Protein AF-A0A7H9C107-F1 (afdb_monomer_lite)

Structure (mmCIF, N/CA/C/O backbone):
data_AF-A0A7H9C107-F1
#
_entry.id   AF-A0A7H9C107-F1
#
loop_
_atom_site.group_PDB
_atom_site.id
_atom_site.type_symbol
_atom_site.label_atom_id
_atom_site.label_alt_id
_atom_site.label_comp_id
_atom_site.label_asym_id
_atom_site.label_entity_id
_atom_site.label_seq_id
_atom_site.pdbx_PDB_ins_code
_atom_site.Cartn_x
_atom_site.Cartn_y
_atom_site.Cartn_z
_atom_site.occupancy
_atom_site.B_iso_or_equiv
_atom_site.auth_seq_id
_atom_site.auth_comp_id
_atom_site.auth_asym_id
_atom_site.auth_atom_id
_atom_site.pdbx_PDB_model_num
ATOM 1 N N . MET A 1 1 ? -11.419 -8.958 -3.028 1.00 43.88 1 MET A N 1
ATOM 2 C CA . MET A 1 1 ? -9.969 -9.052 -2.706 1.00 43.88 1 MET A CA 1
ATOM 3 C C . MET A 1 1 ? -9.411 -10.477 -2.820 1.00 43.88 1 MET A C 1
ATOM 5 O O . MET A 1 1 ? -8.373 -10.631 -3.445 1.00 43.88 1 MET A O 1
ATOM 9 N N . ARG A 1 2 ? -10.078 -11.525 -2.293 1.00 48.16 2 ARG A N 1
ATOM 10 C CA . ARG A 1 2 ? -9.647 -12.934 -2.488 1.00 48.16 2 ARG A CA 1
ATOM 11 C C . ARG A 1 2 ? -9.687 -13.413 -3.949 1.00 48.16 2 ARG A C 1
ATOM 13 O O . ARG A 1 2 ? -8.877 -14.239 -4.332 1.00 48.16 2 ARG A O 1
ATOM 20 N N . GLU A 1 3 ? -10.586 -12.864 -4.761 1.00 47.38 3 GLU A N 1
ATOM 21 C CA . GLU A 1 3 ? -10.848 -13.332 -6.134 1.00 47.38 3 GLU A CA 1
ATOM 22 C C . GLU A 1 3 ? -9.679 -13.109 -7.114 1.00 47.38 3 GLU A C 1
ATOM 24 O O . GLU A 1 3 ? -9.461 -13.936 -7.994 1.00 47.38 3 GLU A O 1
ATOM 29 N N . GLN A 1 4 ? -8.861 -12.065 -6.922 1.00 46.50 4 GLN A N 1
ATOM 30 C CA . GLN A 1 4 ? -7.669 -11.794 -7.750 1.00 46.50 4 GLN A CA 1
ATOM 31 C C . GLN A 1 4 ? -6.470 -12.715 -7.438 1.00 46.50 4 GLN A C 1
ATOM 33 O O . GLN A 1 4 ? -5.492 -12.725 -8.180 1.00 46.50 4 GLN A O 1
ATOM 38 N N . TRP A 1 5 ? -6.543 -13.493 -6.352 1.00 44.84 5 TRP A N 1
ATOM 39 C CA . TRP A 1 5 ? -5.523 -14.463 -5.924 1.00 44.84 5 TRP A CA 1
ATOM 40 C C . TRP A 1 5 ? -5.899 -15.910 -6.284 1.00 44.84 5 TRP A C 1
ATOM 42 O O . TRP A 1 5 ? -5.318 -16.855 -5.754 1.00 44.84 5 TRP A O 1
ATOM 52 N N . THR A 1 6 ? -6.873 -16.090 -7.178 1.00 40.91 6 THR A N 1
ATOM 53 C CA . THR A 1 6 ? -7.338 -17.402 -7.648 1.00 40.91 6 THR A CA 1
ATOM 54 C C . THR A 1 6 ? -6.626 -17.760 -8.955 1.00 40.91 6 THR A C 1
ATOM 56 O O . THR A 1 6 ? -6.594 -16.929 -9.861 1.00 40.91 6 THR A O 1
ATOM 59 N N . GLU A 1 7 ? -6.110 -18.990 -9.082 1.00 41.66 7 GLU A N 1
ATOM 60 C CA . GLU A 1 7 ? -5.326 -19.513 -10.230 1.00 41.66 7 GLU A CA 1
ATOM 61 C C . GLU A 1 7 ? -6.003 -19.391 -11.618 1.00 41.66 7 GLU A C 1
ATOM 63 O O . GLU A 1 7 ? -5.374 -19.667 -12.634 1.00 41.66 7 GLU A O 1
ATOM 68 N N . GLY A 1 8 ? -7.268 -18.960 -11.687 1.00 38.19 8 GLY A N 1
ATOM 69 C CA . GLY A 1 8 ? -8.029 -18.760 -12.925 1.00 38.19 8 GLY A CA 1
ATOM 70 C C . GLY A 1 8 ? -8.282 -17.302 -13.334 1.00 38.19 8 GLY A C 1
ATOM 71 O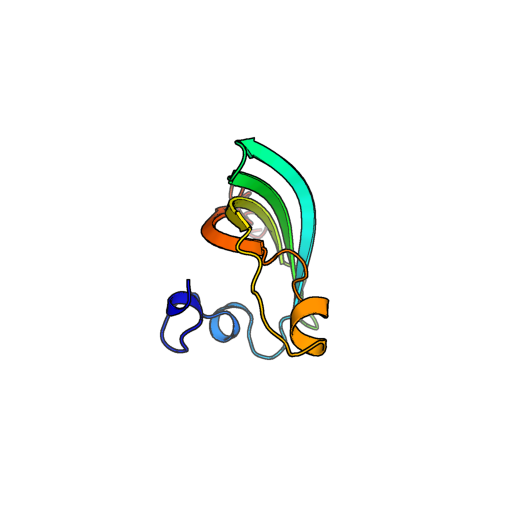 O . GLY A 1 8 ? -8.976 -17.088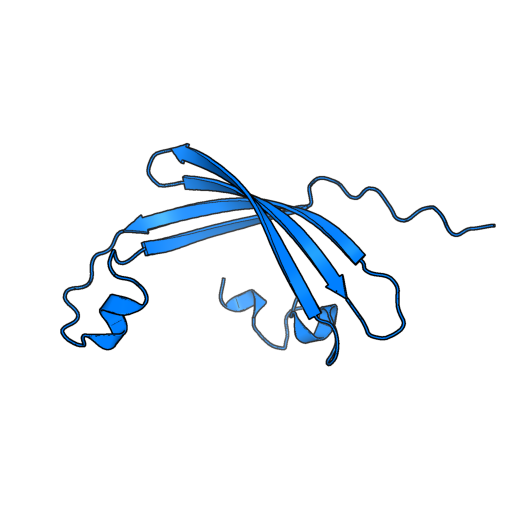 -14.325 1.00 38.19 8 GLY A O 1
ATOM 72 N N . HIS A 1 9 ? -7.783 -16.299 -12.598 1.00 42.50 9 HIS A N 1
ATOM 73 C CA . HIS A 1 9 ? -7.943 -14.888 -12.982 1.00 42.50 9 HIS A CA 1
ATOM 74 C C . HIS A 1 9 ? -6.784 -14.438 -13.884 1.00 42.50 9 HIS A C 1
ATOM 76 O O . HIS A 1 9 ? -5.621 -14.674 -13.570 1.00 42.50 9 HIS A O 1
ATOM 82 N N . GLU A 1 10 ? -7.075 -13.713 -14.964 1.00 52.03 10 GLU A N 1
ATOM 83 C CA . GLU A 1 10 ? -6.086 -13.171 -15.922 1.00 52.03 10 GLU A CA 1
ATOM 84 C C . GLU A 1 10 ? -4.994 -12.283 -15.281 1.00 52.03 10 GLU A C 1
ATOM 86 O O . GLU A 1 10 ? -3.929 -12.076 -15.851 1.00 52.03 10 GLU A O 1
ATOM 91 N N . SER A 1 11 ? -5.236 -11.799 -14.058 1.00 51.66 11 SER A N 1
ATOM 92 C CA . SER A 1 11 ? -4.313 -10.982 -13.255 1.00 51.66 11 SER A CA 1
ATOM 93 C C . SER A 1 11 ? -3.605 -11.765 -12.141 1.00 51.66 11 SER A C 1
ATOM 95 O O . SER A 1 11 ? -3.050 -11.151 -11.227 1.00 51.66 11 SER A O 1
ATOM 97 N N . TYR A 1 12 ? -3.657 -13.102 -12.171 1.00 49.31 12 TYR A N 1
ATOM 98 C CA . TYR A 1 12 ? -3.018 -13.945 -11.166 1.00 49.31 12 TYR A CA 1
ATOM 99 C C . TYR A 1 12 ? -1.497 -13.698 -11.157 1.00 49.31 12 TYR A C 1
ATOM 101 O O . TYR A 1 12 ? -0.856 -13.810 -12.207 1.00 49.31 12 TYR A O 1
ATOM 109 N N . PRO A 1 13 ? -0.890 -13.360 -10.002 1.00 55.84 13 PRO A N 1
ATOM 110 C CA . PRO A 1 13 ? 0.504 -12.919 -9.948 1.00 55.84 13 PRO A CA 1
ATOM 111 C C . PRO A 1 13 ? 1.511 -13.901 -10.563 1.00 55.84 13 PRO A C 1
ATOM 113 O O . PRO A 1 13 ? 2.447 -13.461 -11.221 1.00 55.84 13 PRO A O 1
ATOM 116 N N . LEU A 1 14 ? 1.318 -15.217 -10.416 1.00 51.25 14 LEU A N 1
ATOM 117 C CA . LEU A 1 14 ? 2.230 -16.203 -11.016 1.00 51.25 14 LEU A CA 1
ATOM 118 C C . LEU A 1 14 ? 2.133 -16.256 -12.547 1.00 51.25 14 LEU A C 1
ATOM 120 O O . LEU A 1 14 ? 3.132 -16.538 -13.203 1.00 51.25 14 LEU A O 1
ATOM 124 N N . THR A 1 15 ? 0.968 -15.954 -13.124 1.00 56.81 15 THR A N 1
ATOM 125 C CA . THR A 1 15 ? 0.784 -15.907 -14.583 1.00 56.81 15 THR A CA 1
ATOM 126 C C . THR A 1 15 ? 1.375 -14.629 -15.178 1.00 56.81 15 THR A C 1
ATOM 128 O O . THR A 1 15 ? 1.897 -14.656 -16.287 1.00 56.81 15 THR A O 1
ATOM 131 N N . VAL A 1 16 ? 1.320 -13.514 -14.438 1.00 58.69 16 VAL A N 1
ATOM 132 C CA . VAL A 1 16 ? 1.798 -12.196 -14.897 1.00 58.69 16 VAL A CA 1
ATOM 133 C C . VAL A 1 16 ? 3.303 -12.005 -14.673 1.00 58.69 16 VAL A C 1
ATOM 135 O O . VAL A 1 16 ? 3.955 -11.353 -15.485 1.00 58.69 16 VAL A O 1
ATOM 138 N N . TYR A 1 17 ? 3.864 -12.567 -13.599 1.00 58.25 17 TYR A N 1
ATOM 139 C CA . TYR A 1 1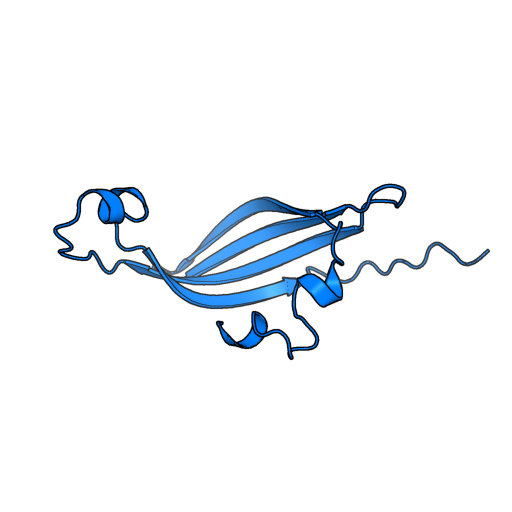7 ? 5.273 -12.380 -13.225 1.00 58.25 17 TYR A CA 1
ATOM 140 C C . TYR A 1 17 ? 6.154 -13.616 -13.471 1.00 58.25 17 TYR A C 1
ATOM 142 O O . TYR A 1 17 ? 7.369 -13.523 -13.351 1.00 58.25 17 TYR A O 1
ATOM 150 N N . GLY A 1 18 ? 5.586 -14.771 -13.834 1.00 58.47 18 GLY A N 1
ATOM 151 C CA . GLY A 1 18 ? 6.340 -16.008 -14.070 1.00 58.47 18 GLY A CA 1
ATOM 152 C C . GLY A 1 18 ? 6.977 -16.612 -12.804 1.00 58.47 18 GLY A C 1
ATOM 153 O O . GLY A 1 18 ? 7.002 -16.008 -11.736 1.00 58.47 18 GLY A O 1
ATOM 154 N N . GLN A 1 19 ? 7.507 -17.838 -12.908 1.00 64.25 19 GLN A N 1
ATOM 155 C CA . GLN A 1 19 ? 8.039 -18.596 -11.757 1.00 64.25 19 GLN A CA 1
ATOM 156 C C . GLN A 1 19 ? 9.317 -18.007 -11.127 1.00 64.25 19 GLN A C 1
ATOM 158 O O . GLN A 1 19 ? 9.623 -18.325 -9.981 1.00 64.25 19 GLN A O 1
ATOM 163 N N . SER A 1 20 ? 10.067 -17.175 -11.855 1.00 67.56 20 SER A N 1
ATOM 164 C CA . SER A 1 20 ? 11.332 -16.578 -11.397 1.00 67.56 20 SER A CA 1
ATOM 165 C C . SER A 1 20 ? 11.284 -15.057 -11.240 1.00 67.56 20 SER A C 1
ATOM 167 O O . SER A 1 20 ? 12.304 -14.458 -10.898 1.00 67.56 20 SER A O 1
ATOM 169 N N . GLY A 1 21 ? 10.141 -14.423 -11.518 1.00 73.81 21 GLY A N 1
ATOM 170 C CA . GLY A 1 21 ? 9.991 -12.978 -11.396 1.00 73.81 21 GLY A CA 1
ATOM 171 C C . GLY A 1 21 ? 9.855 -12.555 -9.938 1.00 73.81 21 GLY A C 1
ATOM 172 O O . GLY A 1 21 ? 9.061 -13.118 -9.180 1.00 73.81 21 GLY A O 1
ATOM 173 N N . LYS A 1 22 ? 10.618 -11.539 -9.531 1.00 85.19 22 LYS A N 1
ATOM 174 C CA . LYS A 1 22 ? 10.478 -10.899 -8.218 1.00 85.19 22 LYS A CA 1
ATOM 175 C C . LYS A 1 22 ? 9.810 -9.544 -8.392 1.00 85.19 22 LYS A C 1
ATOM 177 O O . LYS A 1 22 ? 10.331 -8.690 -9.100 1.00 85.19 22 LYS A O 1
ATOM 182 N N . VAL A 1 23 ? 8.708 -9.319 -7.678 1.00 88.00 23 VAL A N 1
ATOM 183 C CA . VAL A 1 23 ? 8.107 -7.987 -7.544 1.00 88.00 23 VAL A CA 1
ATOM 184 C C . VAL A 1 23 ? 8.536 -7.378 -6.217 1.00 88.00 23 VAL A C 1
ATOM 186 O O . VAL A 1 23 ? 8.218 -7.910 -5.153 1.00 88.00 23 VAL A O 1
ATOM 189 N N . SER A 1 24 ? 9.243 -6.256 -6.279 1.00 91.62 24 SER A N 1
ATOM 190 C CA . SER A 1 24 ? 9.572 -5.433 -5.113 1.00 91.62 24 SER A CA 1
ATOM 191 C C . SER A 1 24 ? 8.642 -4.224 -5.068 1.00 91.62 24 SER A C 1
ATOM 193 O O . SER A 1 24 ? 8.332 -3.645 -6.109 1.00 91.62 24 SER A O 1
ATOM 195 N N . VAL A 1 25 ? 8.181 -3.858 -3.871 1.00 94.62 25 VAL A N 1
ATOM 196 C CA . VAL A 1 25 ? 7.317 -2.692 -3.653 1.00 94.62 25 VAL A CA 1
ATOM 197 C C . VAL A 1 25 ? 8.031 -1.705 -2.744 1.00 94.62 25 VAL A C 1
ATOM 199 O O . VAL A 1 25 ? 8.408 -2.065 -1.629 1.00 94.62 25 VAL A O 1
ATOM 202 N N . GLU A 1 26 ? 8.171 -0.466 -3.200 1.00 96.31 26 GLU A N 1
ATOM 203 C CA . GLU A 1 26 ? 8.714 0.640 -2.412 1.00 96.31 26 GLU A CA 1
ATOM 204 C C . GLU A 1 26 ? 7.613 1.664 -2.137 1.00 96.31 26 GLU A C 1
ATOM 206 O O . GLU A 1 26 ? 7.037 2.231 -3.064 1.00 96.31 26 GLU A O 1
ATOM 211 N N . VAL A 1 27 ? 7.292 1.898 -0.863 1.00 96.94 27 VAL A N 1
ATOM 212 C CA . VAL A 1 27 ? 6.281 2.889 -0.473 1.00 96.94 27 VAL A CA 1
ATOM 213 C C . VAL A 1 27 ? 6.920 4.273 -0.447 1.00 96.94 27 VAL A C 1
ATOM 215 O O . VAL A 1 27 ? 7.789 4.541 0.376 1.00 96.94 27 VAL A O 1
ATOM 218 N N . LEU A 1 28 ? 6.444 5.162 -1.318 1.00 96.56 28 LEU A N 1
ATOM 219 C CA . LEU A 1 28 ? 6.935 6.534 -1.437 1.00 96.56 28 LEU A CA 1
ATOM 220 C C . LEU A 1 28 ? 6.264 7.469 -0.429 1.00 96.56 28 LEU A C 1
ATOM 222 O O . LEU A 1 28 ? 6.904 8.345 0.145 1.00 96.56 28 LEU A O 1
ATOM 226 N N . SER A 1 29 ? 4.948 7.332 -0.246 1.00 97.56 29 SER A N 1
ATOM 227 C CA . SER A 1 29 ? 4.202 8.163 0.704 1.00 97.56 29 SER A CA 1
ATOM 228 C C . SER A 1 29 ? 2.878 7.530 1.112 1.00 97.56 29 SER A C 1
ATOM 230 O O . SER A 1 29 ? 2.275 6.766 0.356 1.00 97.56 29 SER A O 1
ATOM 232 N N . ILE A 1 30 ? 2.407 7.902 2.301 1.00 97.69 30 ILE A N 1
ATOM 233 C CA . ILE A 1 30 ? 1.079 7.574 2.813 1.00 97.69 30 ILE A CA 1
ATOM 234 C C . ILE A 1 30 ? 0.435 8.888 3.245 1.00 97.69 30 ILE A C 1
ATOM 236 O O . ILE A 1 30 ? 0.961 9.578 4.113 1.00 97.69 30 ILE A O 1
ATOM 240 N N . ASN A 1 31 ? -0.700 9.228 2.642 1.00 97.75 31 ASN A N 1
ATOM 241 C CA . ASN A 1 31 ? -1.462 10.429 2.970 1.00 97.75 31 ASN A CA 1
ATOM 242 C C . ASN A 1 31 ? -2.859 10.027 3.426 1.00 97.75 31 ASN A C 1
ATOM 244 O O . ASN A 1 31 ? -3.609 9.405 2.674 1.00 97.75 31 ASN A O 1
ATOM 248 N N . GLN A 1 32 ? -3.215 10.377 4.657 1.00 97.06 32 GLN A N 1
ATOM 249 C CA . GLN A 1 32 ? -4.551 10.128 5.178 1.00 97.06 32 GLN A CA 1
ATOM 250 C C . GLN A 1 32 ? -5.529 11.154 4.592 1.00 97.06 32 GLN A C 1
ATOM 252 O O . GLN A 1 32 ? -5.309 12.356 4.720 1.00 97.06 32 GLN A O 1
ATOM 257 N N . ILE A 1 33 ? -6.601 10.686 3.947 1.00 96.00 33 ILE A N 1
ATOM 258 C CA . ILE A 1 33 ? -7.620 11.569 3.355 1.00 96.00 33 ILE A CA 1
ATOM 259 C C . ILE A 1 33 ? -8.801 11.798 4.303 1.00 96.00 33 ILE A C 1
ATOM 261 O O . ILE A 1 33 ? -9.445 12.842 4.250 1.00 96.00 33 ILE A O 1
ATOM 265 N N . ASN A 1 34 ? -9.085 10.834 5.182 1.00 95.75 34 ASN A N 1
ATOM 266 C CA . ASN A 1 34 ? -10.075 10.929 6.255 1.00 95.75 34 ASN A CA 1
ATOM 267 C C . ASN A 1 34 ? -9.742 9.883 7.354 1.00 95.75 34 ASN A C 1
ATOM 269 O O . ASN A 1 34 ? -8.814 9.089 7.172 1.00 95.75 34 ASN A O 1
ATOM 273 N N . PRO A 1 35 ? -10.463 9.833 8.494 1.00 96.56 35 PRO A N 1
ATOM 274 C CA . PRO A 1 35 ? -10.093 8.968 9.620 1.00 96.56 35 PRO A CA 1
ATOM 275 C C . PRO A 1 35 ? -9.935 7.475 9.296 1.00 96.56 35 PRO A C 1
ATOM 277 O O . PRO A 1 35 ? -9.193 6.787 9.993 1.00 96.56 35 PRO A O 1
ATOM 280 N N . ASN A 1 36 ? -10.603 6.978 8.253 1.00 96.75 36 ASN A N 1
ATOM 281 C CA . ASN A 1 36 ? -10.625 5.562 7.897 1.00 96.75 36 ASN A CA 1
ATOM 282 C C . ASN A 1 36 ? -10.079 5.276 6.494 1.00 96.75 36 ASN A C 1
ATOM 284 O O . ASN A 1 36 ? -10.190 4.149 6.034 1.00 96.75 36 ASN A O 1
ATOM 288 N N . THR A 1 37 ? -9.531 6.267 5.789 1.00 97.38 37 THR A N 1
ATOM 289 C CA . THR A 1 37 ? -9.066 6.093 4.412 1.00 97.38 37 THR A CA 1
ATOM 290 C C . THR A 1 37 ? -7.765 6.848 4.173 1.00 97.38 37 THR A C 1
ATOM 292 O O . THR A 1 37 ? -7.624 8.019 4.539 1.00 97.38 37 THR A O 1
ATOM 295 N N . ALA A 1 38 ? -6.820 6.190 3.507 1.00 98.12 38 ALA A N 1
ATOM 296 C CA . ALA A 1 38 ? -5.546 6.769 3.102 1.00 98.12 38 ALA A CA 1
ATOM 297 C C . ALA A 1 38 ? -5.233 6.470 1.633 1.00 98.12 38 ALA A C 1
ATOM 299 O O . ALA A 1 38 ? -5.612 5.431 1.090 1.00 98.12 38 ALA A O 1
ATOM 300 N N . THR A 1 39 ? -4.507 7.382 0.999 1.00 97.94 39 THR A N 1
ATOM 301 C CA . THR A 1 39 ? -3.849 7.159 -0.287 1.00 97.94 39 THR A CA 1
ATOM 302 C C . THR A 1 39 ? -2.393 6.768 -0.059 1.00 97.94 39 THR A C 1
ATOM 304 O O . THR A 1 39 ? -1.682 7.459 0.670 1.00 97.94 39 THR A O 1
ATOM 307 N N . VAL A 1 40 ? -1.939 5.695 -0.696 1.00 98.00 40 VAL A N 1
ATOM 308 C CA . VAL A 1 40 ? -0.573 5.169 -0.618 1.00 98.00 40 VAL A CA 1
ATOM 309 C C . VAL A 1 40 ? 0.047 5.247 -2.004 1.00 98.00 40 VAL A C 1
ATOM 311 O O . VAL A 1 40 ? -0.457 4.612 -2.928 1.00 98.00 40 VAL A O 1
ATOM 314 N N . ARG A 1 41 ? 1.135 6.000 -2.159 1.00 97.44 41 ARG A N 1
ATOM 315 C CA . ARG A 1 41 ? 1.914 6.034 -3.404 1.00 97.44 41 ARG A CA 1
ATOM 316 C C . ARG A 1 41 ? 3.095 5.093 -3.270 1.00 97.44 41 ARG A C 1
ATOM 318 O O . ARG A 1 41 ? 3.791 5.137 -2.254 1.00 97.44 41 ARG A O 1
ATOM 325 N N . PHE A 1 42 ? 3.319 4.254 -4.267 1.00 97.25 42 PHE A N 1
ATOM 326 C CA . PHE A 1 42 ? 4.380 3.256 -4.245 1.00 97.25 42 PHE A CA 1
ATOM 327 C C . PHE A 1 42 ? 4.879 2.928 -5.652 1.00 97.25 42 PHE A C 1
ATOM 329 O O . PHE A 1 42 ? 4.168 3.108 -6.641 1.00 97.25 42 PHE A O 1
ATOM 336 N N . VAL A 1 43 ? 6.097 2.406 -5.725 1.00 95.31 43 VAL A N 1
ATOM 337 C CA . VAL A 1 43 ? 6.711 1.881 -6.945 1.00 95.31 43 VAL A CA 1
ATOM 338 C C . VAL A 1 43 ? 6.657 0.360 -6.903 1.00 95.31 43 VAL A C 1
ATOM 340 O O . VAL A 1 43 ? 6.899 -0.242 -5.856 1.00 95.31 43 VAL A O 1
ATOM 343 N N . LYS A 1 44 ? 6.331 -0.268 -8.033 1.00 92.69 44 LYS A N 1
ATOM 344 C CA . LYS A 1 44 ? 6.530 -1.704 -8.261 1.00 92.69 44 LYS A CA 1
ATOM 345 C C . LYS A 1 44 ? 7.687 -1.889 -9.231 1.00 92.69 44 LYS A C 1
ATOM 347 O O . LYS A 1 44 ? 7.634 -1.350 -10.334 1.00 92.69 44 LYS A O 1
ATOM 352 N N . THR A 1 45 ? 8.659 -2.700 -8.840 1.00 90.62 45 THR A N 1
ATOM 353 C CA . THR A 1 45 ? 9.762 -3.139 -9.700 1.00 90.62 45 THR A CA 1
ATOM 354 C C . THR A 1 45 ? 9.639 -4.635 -9.921 1.00 90.62 45 THR A C 1
ATOM 356 O O . THR A 1 45 ? 9.683 -5.401 -8.956 1.00 90.62 45 THR A O 1
ATOM 359 N N . LEU A 1 46 ? 9.455 -5.043 -11.172 1.00 87.88 46 LEU A N 1
ATOM 360 C CA . LEU A 1 46 ? 9.490 -6.433 -11.601 1.00 87.88 46 LEU A CA 1
ATOM 361 C C . LEU A 1 46 ? 10.880 -6.748 -12.155 1.00 87.88 46 LEU A C 1
ATOM 363 O O . LEU A 1 46 ? 11.283 -6.162 -13.158 1.00 87.88 46 LEU A O 1
ATOM 367 N N . THR A 1 47 ? 11.559 -7.698 -11.521 1.00 87.69 47 THR A N 1
ATOM 368 C CA . THR A 1 47 ? 12.901 -8.154 -11.892 1.00 87.69 47 THR A CA 1
ATOM 369 C C . THR A 1 47 ? 12.856 -9.598 -12.365 1.00 87.69 47 THR A C 1
ATOM 371 O O . THR A 1 47 ? 12.313 -10.464 -11.668 1.00 87.69 47 THR A O 1
ATOM 374 N N . HIS A 1 48 ? 13.489 -9.863 -13.507 1.00 85.88 48 HIS A N 1
ATOM 375 C CA . HIS A 1 48 ? 13.728 -11.202 -14.039 1.00 85.88 48 HIS A CA 1
ATOM 376 C C . HIS A 1 48 ? 15.232 -11.422 -14.259 1.00 85.88 48 HIS A C 1
ATOM 378 O O . HIS A 1 48 ? 15.924 -10.509 -14.706 1.00 85.88 48 HIS A O 1
ATOM 384 N N . PRO A 1 49 ? 15.777 -12.617 -13.963 1.00 84.25 49 PRO A N 1
ATOM 385 C CA . PRO A 1 49 ? 17.179 -12.901 -14.247 1.00 84.25 49 PRO A CA 1
ATOM 386 C C . PRO A 1 49 ? 17.486 -12.778 -15.747 1.00 84.25 49 PRO A C 1
ATOM 388 O O . PRO A 1 49 ? 16.945 -13.533 -16.548 1.00 84.25 49 PRO A O 1
ATOM 391 N N . GLY A 1 50 ? 18.390 -11.867 -16.110 1.00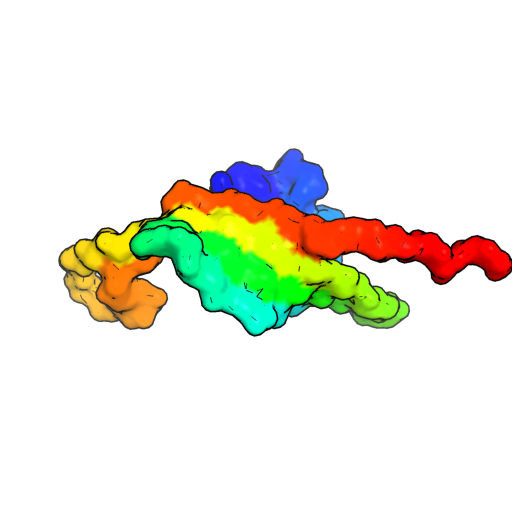 84.94 50 GLY A N 1
ATOM 392 C CA . GLY A 1 50 ? 18.833 -11.677 -17.497 1.00 84.94 50 GLY A CA 1
ATOM 393 C C . GLY A 1 50 ? 17.964 -10.743 -18.346 1.00 84.94 50 GLY A C 1
ATOM 394 O O . GLY A 1 50 ? 18.246 -10.608 -19.533 1.00 84.94 50 GLY A O 1
ATOM 395 N N . GLU A 1 51 ? 16.960 -10.087 -17.759 1.00 86.00 51 GLU A N 1
ATOM 396 C CA . GLU A 1 51 ? 16.148 -9.049 -18.407 1.00 86.00 51 GLU A CA 1
ATOM 397 C C . GLU A 1 51 ? 16.268 -7.725 -17.640 1.00 86.00 51 GLU A C 1
ATOM 399 O O . GLU A 1 51 ? 16.628 -7.711 -16.461 1.00 86.00 51 GLU A O 1
ATOM 404 N N . ASP A 1 52 ? 15.949 -6.616 -18.306 1.00 87.31 52 ASP A N 1
ATOM 405 C CA . ASP A 1 52 ? 15.867 -5.310 -17.657 1.00 87.31 52 ASP A CA 1
ATOM 406 C C . ASP A 1 52 ? 14.650 -5.216 -16.724 1.00 87.31 52 ASP A C 1
ATOM 408 O O . ASP A 1 52 ? 13.576 -5.769 -16.985 1.00 87.31 52 ASP A O 1
ATOM 412 N N . ASP A 1 53 ? 14.810 -4.457 -15.640 1.00 87.38 53 ASP A N 1
ATOM 413 C CA . ASP A 1 53 ? 13.748 -4.229 -14.666 1.00 87.38 53 ASP A CA 1
ATOM 414 C C . ASP A 1 53 ? 12.578 -3.441 -15.273 1.00 87.38 53 ASP A C 1
ATOM 416 O O . ASP A 1 53 ? 12.741 -2.399 -15.915 1.00 87.38 53 ASP A O 1
ATOM 420 N N . ARG A 1 54 ? 11.355 -3.893 -14.986 1.00 88.38 54 ARG A N 1
ATOM 421 C CA . ARG A 1 54 ? 10.124 -3.181 -15.354 1.00 88.38 54 ARG A CA 1
ATOM 422 C C . ARG A 1 54 ? 9.582 -2.440 -14.141 1.00 88.38 54 ARG A C 1
ATOM 424 O O . ARG A 1 54 ? 9.141 -3.059 -13.173 1.00 88.38 54 ARG A O 1
ATOM 431 N N . ILE A 1 55 ? 9.594 -1.113 -14.209 1.00 90.56 55 ILE A N 1
ATOM 432 C CA . ILE A 1 55 ? 9.230 -0.226 -13.099 1.00 90.56 55 ILE A CA 1
ATOM 433 C C . ILE A 1 55 ? 7.907 0.479 -13.408 1.00 90.56 55 ILE A C 1
ATOM 435 O O . ILE A 1 55 ? 7.697 0.956 -14.521 1.00 90.56 55 ILE A O 1
ATOM 439 N N . GLY A 1 56 ? 7.013 0.562 -12.422 1.00 90.00 56 GLY A N 1
ATOM 440 C CA . GLY A 1 56 ? 5.763 1.312 -12.535 1.00 90.00 56 GLY A CA 1
ATOM 441 C C . GLY A 1 56 ? 5.391 2.034 -11.245 1.00 90.00 56 GLY A C 1
ATOM 442 O O . GLY A 1 56 ? 5.553 1.491 -10.151 1.00 90.00 56 GLY A O 1
ATOM 443 N N . ASN A 1 57 ? 4.856 3.247 -11.385 1.00 93.25 57 ASN A N 1
ATOM 444 C CA . ASN A 1 57 ? 4.323 4.048 -10.285 1.00 93.25 57 ASN A CA 1
ATOM 445 C C . ASN A 1 57 ? 2.837 3.754 -10.083 1.00 93.25 57 ASN A C 1
ATOM 447 O O . ASN A 1 57 ? 2.077 3.634 -11.046 1.00 93.25 57 ASN A O 1
ATOM 451 N N . PHE A 1 58 ? 2.416 3.651 -8.827 1.00 94.56 58 PHE A N 1
ATOM 452 C CA . PHE A 1 58 ? 1.044 3.328 -8.469 1.00 94.56 58 PHE A CA 1
ATOM 453 C C . PHE A 1 58 ? 0.570 4.170 -7.294 1.00 94.56 58 PHE A C 1
ATOM 455 O O . PHE A 1 58 ? 1.305 4.423 -6.336 1.00 94.56 58 PHE A O 1
ATOM 462 N N . THR A 1 59 ? -0.719 4.481 -7.325 1.00 96.56 59 THR A N 1
ATOM 463 C CA . THR A 1 59 ? -1.451 5.012 -6.182 1.00 96.56 59 THR A CA 1
ATOM 464 C C . THR A 1 59 ? -2.513 4.000 -5.764 1.00 96.56 59 THR A C 1
ATOM 466 O O . THR A 1 59 ? -3.262 3.482 -6.593 1.00 96.56 59 THR A O 1
ATOM 469 N N . ALA A 1 60 ? -2.579 3.685 -4.472 1.00 96.88 60 ALA A N 1
ATOM 470 C CA . ALA A 1 60 ? -3.664 2.914 -3.882 1.00 96.88 60 ALA A CA 1
ATOM 471 C C . ALA A 1 60 ? -4.511 3.768 -2.945 1.00 96.88 60 ALA A C 1
ATOM 473 O O . ALA A 1 60 ? -3.981 4.562 -2.177 1.00 96.88 60 ALA A O 1
ATOM 474 N N . THR A 1 61 ? -5.820 3.556 -2.968 1.00 97.25 61 THR A N 1
ATOM 475 C CA . THR A 1 61 ? -6.753 4.017 -1.942 1.00 97.25 61 THR A CA 1
ATOM 476 C C . THR A 1 61 ? -7.075 2.835 -1.038 1.00 97.25 61 THR A C 1
ATOM 478 O O . THR A 1 61 ? -7.467 1.771 -1.520 1.00 97.25 61 THR A O 1
ATOM 481 N N . VAL A 1 62 ? -6.873 3.017 0.265 1.00 97.56 62 VAL A N 1
ATOM 482 C CA . VAL A 1 62 ? -7.049 1.983 1.287 1.00 97.56 62 VAL A CA 1
ATOM 483 C C . VAL A 1 62 ? -8.031 2.497 2.326 1.00 97.56 62 VAL A C 1
ATOM 485 O O . VAL A 1 62 ? -7.708 3.447 3.041 1.00 97.56 62 VAL A O 1
ATOM 488 N N . THR A 1 63 ? -9.201 1.870 2.429 1.00 97.25 63 THR A N 1
ATOM 489 C CA . THR A 1 63 ? -10.140 2.091 3.535 1.00 97.25 63 THR A CA 1
ATOM 490 C C . THR A 1 63 ? -9.927 1.009 4.587 1.00 97.25 63 THR A C 1
ATOM 492 O O . THR A 1 63 ? -9.784 -0.171 4.264 1.00 97.25 63 THR A O 1
ATOM 495 N N . TYR A 1 64 ? -9.857 1.408 5.853 1.00 96.25 64 TYR A N 1
ATOM 496 C CA . TYR A 1 64 ? -9.477 0.551 6.965 1.00 96.25 64 TYR A CA 1
ATOM 497 C C . TYR A 1 64 ? -10.235 0.885 8.249 1.00 96.25 64 TYR A C 1
ATOM 499 O O . TYR A 1 64 ? -10.786 1.968 8.428 1.00 96.25 64 TYR A O 1
ATOM 507 N N . GLN A 1 65 ? -10.219 -0.056 9.182 1.00 94.88 65 GLN A N 1
ATOM 508 C CA . GLN A 1 65 ? -10.752 0.104 10.529 1.00 94.88 65 GLN A CA 1
ATOM 509 C C . GLN A 1 65 ? -9.853 -0.600 11.547 1.00 94.88 65 GLN A C 1
ATOM 511 O O . GLN A 1 65 ? -9.068 -1.479 11.191 1.00 94.88 65 GLN A O 1
ATOM 516 N N . PHE A 1 66 ? -10.001 -0.241 12.819 1.00 92.12 66 PHE A N 1
ATOM 517 C CA . PHE A 1 66 ? -9.357 -0.928 13.935 1.00 92.12 66 PHE A CA 1
ATOM 518 C C . PHE A 1 66 ? -10.415 -1.699 14.713 1.00 92.12 66 PHE A C 1
ATOM 520 O O . PHE A 1 66 ? -11.295 -1.102 15.332 1.00 92.12 66 PHE A O 1
ATOM 527 N N . VAL A 1 67 ? -10.343 -3.027 14.654 1.00 87.44 67 VAL A N 1
ATOM 528 C CA . VAL A 1 67 ? -11.226 -3.927 15.401 1.00 87.44 67 VAL A CA 1
ATOM 529 C C . VAL A 1 67 ? -10.355 -4.712 16.375 1.00 87.44 67 VAL A C 1
ATOM 531 O O . VAL A 1 67 ? -9.909 -5.813 16.042 1.00 87.44 67 VAL A O 1
ATOM 534 N N . PRO A 1 68 ? -10.046 -4.150 17.558 1.00 78.38 68 PRO A N 1
ATOM 535 C CA . PRO A 1 68 ? -9.218 -4.838 18.535 1.00 78.38 68 PRO A CA 1
ATOM 536 C C . PRO A 1 68 ? -9.893 -6.152 18.927 1.00 78.38 68 PRO A C 1
ATOM 538 O O . PRO A 1 68 ? -11.026 -6.175 19.413 1.00 78.38 68 PRO A O 1
ATOM 541 N N . SER A 1 69 ? -9.209 -7.264 18.672 1.00 69.44 69 SER A N 1
ATOM 542 C CA . SER A 1 69 ? -9.718 -8.583 19.027 1.00 69.44 69 SER A CA 1
ATOM 543 C C . SER A 1 69 ? -9.377 -8.891 20.486 1.00 69.44 69 SER A C 1
ATOM 545 O O . SER A 1 69 ? -8.270 -8.617 20.940 1.00 69.44 69 SER A O 1
ATOM 547 N N . GLN A 1 70 ? -10.302 -9.506 21.225 1.00 61.59 70 GLN A N 1
ATOM 548 C CA . GLN A 1 70 ? -10.021 -10.050 22.563 1.00 61.59 70 GLN A CA 1
ATOM 549 C C . GLN A 1 70 ? -9.340 -11.432 22.480 1.00 61.59 70 GLN A C 1
ATOM 551 O O . GLN A 1 70 ? -9.593 -12.311 23.304 1.00 61.59 70 GLN A O 1
ATOM 556 N N . GLN A 1 71 ? -8.536 -11.678 21.439 1.00 60.00 71 GLN A N 1
ATOM 557 C CA . GLN A 1 71 ? -7.911 -12.981 21.235 1.00 60.00 71 GLN A CA 1
ATOM 558 C C . GLN A 1 71 ? -6.863 -13.243 22.317 1.00 60.00 71 GLN A C 1
ATOM 560 O O . GLN A 1 71 ? -5.936 -12.468 22.525 1.00 60.00 71 GLN A O 1
ATOM 565 N N . SER A 1 72 ? -7.023 -14.373 23.002 1.00 57.12 72 SER A N 1
ATOM 566 C CA . SER A 1 72 ? -6.204 -14.784 24.148 1.00 57.12 72 SER A CA 1
ATOM 567 C C . SER A 1 72 ? -4.850 -15.382 23.743 1.00 57.12 72 SER A C 1
ATOM 569 O O . SER A 1 72 ? -3.997 -15.611 24.596 1.00 57.12 72 SER A O 1
ATOM 571 N N . ALA A 1 73 ? -4.652 -15.668 22.451 1.00 65.94 73 ALA A N 1
ATOM 572 C CA . ALA A 1 73 ? -3.416 -16.232 21.925 1.00 65.94 73 ALA A CA 1
ATOM 573 C C . ALA A 1 73 ? -2.396 -15.113 21.673 1.00 65.94 73 ALA A C 1
ATOM 575 O O . ALA A 1 73 ? -2.516 -14.353 20.711 1.00 65.94 73 ALA A O 1
ATOM 576 N N . LEU A 1 74 ? -1.387 -15.035 22.545 1.00 62.16 74 LEU A N 1
ATOM 577 C CA . LEU A 1 74 ? -0.348 -14.001 22.547 1.00 62.16 74 LEU A CA 1
ATOM 578 C C . LEU A 1 74 ? 0.289 -13.796 21.156 1.00 62.16 74 LEU A C 1
ATOM 580 O O . LEU A 1 74 ? 0.481 -12.662 20.735 1.00 62.16 74 LEU A O 1
ATOM 584 N N . GLU A 1 75 ? 0.548 -14.876 20.409 1.00 62.94 75 GLU A N 1
ATOM 585 C CA . GLU A 1 75 ? 1.178 -14.853 19.074 1.00 62.94 75 GLU A CA 1
ATOM 586 C C . GLU A 1 75 ? 0.375 -14.110 17.992 1.00 62.94 75 GLU A C 1
ATOM 588 O O . GLU A 1 75 ? 0.966 -13.547 17.067 1.00 62.94 75 GLU A O 1
ATOM 593 N N . LEU A 1 76 ? -0.959 -14.076 18.092 1.00 61.56 76 LEU A N 1
ATOM 594 C CA . LEU A 1 76 ? -1.809 -13.372 17.122 1.00 61.56 76 LEU A CA 1
ATOM 595 C C . LEU A 1 76 ? -1.848 -11.865 17.394 1.00 61.56 76 LEU A C 1
ATOM 597 O O . LEU A 1 76 ? -1.883 -11.066 16.457 1.00 61.56 76 LEU A O 1
ATOM 601 N N . VAL A 1 77 ? -1.760 -11.473 18.668 1.00 64.88 77 VAL A N 1
ATOM 602 C CA . VAL A 1 77 ? -1.691 -10.064 19.077 1.00 64.88 77 VAL A CA 1
ATOM 603 C C . VAL A 1 77 ? -0.407 -9.409 18.558 1.00 64.88 77 VAL A C 1
ATOM 605 O O . VAL A 1 77 ? -0.444 -8.261 18.132 1.00 64.88 77 VAL A O 1
ATOM 608 N N . TRP A 1 78 ? 0.718 -10.130 18.514 1.00 73.75 78 TRP A N 1
ATOM 609 C CA . TRP A 1 78 ? 1.989 -9.569 18.029 1.00 73.75 78 TRP A CA 1
ATOM 610 C C . TRP A 1 78 ? 1.987 -9.209 16.541 1.00 73.75 78 TRP A C 1
ATOM 612 O O . TRP A 1 78 ? 2.641 -8.247 16.147 1.00 73.75 78 TRP A O 1
ATOM 622 N N . GLN A 1 79 ? 1.249 -9.948 15.712 1.00 81.19 79 GLN A N 1
ATOM 623 C CA . GLN A 1 79 ? 1.177 -9.682 14.272 1.00 81.19 79 GLN A CA 1
ATOM 624 C C . GLN A 1 79 ? 0.249 -8.505 13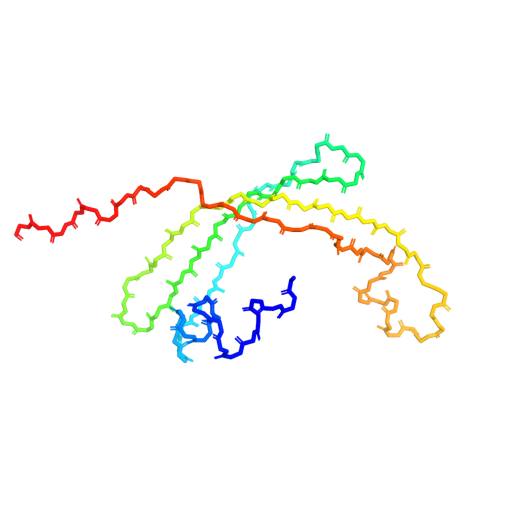.941 1.00 81.19 79 GLN A C 1
ATOM 626 O O . GLN A 1 79 ? 0.474 -7.807 12.954 1.00 81.19 79 GLN A O 1
ATOM 631 N N . ASN A 1 80 ? -0.792 -8.274 14.752 1.00 84.94 80 ASN A N 1
ATOM 632 C CA . ASN A 1 80 ? -1.750 -7.187 14.552 1.00 84.94 80 ASN A CA 1
ATOM 633 C C . ASN A 1 80 ? -2.322 -6.669 15.889 1.00 84.94 80 ASN A C 1
ATOM 635 O O . ASN A 1 80 ? -3.481 -6.941 16.221 1.00 84.94 80 ASN A O 1
ATOM 639 N N . PRO A 1 81 ? -1.543 -5.893 16.659 1.00 82.94 81 PRO A N 1
ATOM 640 C CA . PRO A 1 81 ? -1.893 -5.539 18.038 1.00 82.94 81 PRO A CA 1
ATOM 641 C C . PRO A 1 81 ? -3.120 -4.631 18.152 1.00 82.94 81 PRO A C 1
ATOM 643 O O . PRO A 1 81 ? -3.809 -4.645 19.168 1.00 82.94 81 PRO A O 1
ATOM 646 N N . PHE A 1 82 ? -3.422 -3.859 17.105 1.00 86.50 82 PHE A N 1
ATOM 647 C CA . PHE A 1 82 ? -4.552 -2.925 17.083 1.00 86.50 82 PHE A CA 1
ATOM 648 C C . PHE A 1 82 ? -5.766 -3.457 16.314 1.00 86.50 82 PHE A C 1
ATOM 650 O O . PHE A 1 82 ? -6.779 -2.766 16.208 1.00 86.50 82 PHE A O 1
ATOM 657 N N . GLY A 1 83 ? -5.675 -4.664 15.747 1.00 87.81 83 GLY A N 1
ATOM 658 C CA . GLY A 1 83 ? -6.729 -5.203 14.891 1.00 87.81 83 GLY A CA 1
ATOM 659 C C . GLY A 1 83 ? -6.959 -4.370 13.626 1.00 87.81 83 GLY A C 1
ATOM 660 O O . GLY A 1 83 ? -8.101 -4.216 13.185 1.00 87.81 83 GLY A O 1
ATOM 661 N N . PHE A 1 84 ? -5.893 -3.800 13.052 1.00 91.50 84 PHE A N 1
ATOM 662 C CA . PHE A 1 84 ? -5.956 -3.093 11.775 1.00 91.50 84 PHE A CA 1
ATOM 663 C C . PHE A 1 84 ? -6.509 -4.027 10.699 1.00 91.50 84 PHE A C 1
ATOM 665 O O . PHE A 1 84 ? -5.983 -5.120 10.481 1.00 91.50 84 PHE A O 1
ATOM 672 N N . THR A 1 85 ? -7.580 -3.604 10.042 1.00 92.44 85 THR A N 1
ATOM 673 C CA . THR A 1 85 ? -8.272 -4.382 9.017 1.00 92.44 85 THR A CA 1
ATOM 674 C C . THR A 1 85 ? -8.553 -3.488 7.823 1.00 92.44 85 THR A C 1
ATOM 676 O O . THR A 1 85 ? -9.210 -2.459 7.968 1.00 92.44 85 THR A O 1
ATOM 679 N N . VAL A 1 86 ? -8.093 -3.895 6.641 1.00 94.81 86 VAL A N 1
ATOM 680 C CA . VAL A 1 86 ? -8.458 -3.251 5.372 1.00 94.81 86 VAL A CA 1
ATOM 681 C C . VAL A 1 86 ? -9.854 -3.721 4.973 1.00 94.81 86 VAL A C 1
ATOM 683 O O . VAL A 1 86 ? -10.097 -4.925 4.878 1.00 94.81 86 VAL A O 1
ATOM 686 N N . THR A 1 87 ? -10.769 -2.781 4.761 1.00 95.00 87 THR A N 1
ATOM 687 C CA . THR A 1 87 ? -12.162 -3.048 4.371 1.00 95.00 87 THR A CA 1
ATOM 688 C C . THR A 1 87 ? -12.412 -2.780 2.894 1.00 95.00 87 THR A C 1
ATOM 690 O O . THR A 1 87 ? -13.237 -3.471 2.301 1.00 95.00 87 THR A O 1
ATOM 693 N N . ASP A 1 88 ? -11.675 -1.845 2.290 1.00 93.50 88 ASP A N 1
ATOM 694 C CA . ASP A 1 88 ? -11.681 -1.606 0.846 1.00 93.50 88 ASP A CA 1
ATOM 695 C C . ASP A 1 88 ? -10.271 -1.278 0.341 1.00 93.50 88 ASP A C 1
ATOM 697 O O . ASP A 1 88 ? -9.462 -0.663 1.044 1.00 93.50 88 ASP A O 1
ATOM 701 N N . TYR A 1 89 ? -9.961 -1.724 -0.874 1.00 94.69 89 TYR A N 1
ATOM 702 C CA . TYR A 1 89 ? -8.666 -1.507 -1.505 1.00 94.69 89 TYR A CA 1
ATOM 703 C C . TYR A 1 89 ? -8.819 -1.373 -3.014 1.00 94.69 89 TYR A C 1
ATOM 705 O O . TYR A 1 89 ? -9.330 -2.274 -3.686 1.00 94.69 89 TYR A O 1
ATOM 713 N N . ARG A 1 90 ? -8.256 -0.297 -3.561 1.00 92.81 90 ARG A N 1
ATOM 714 C CA . ARG A 1 90 ? -8.123 -0.090 -5.003 1.00 92.81 90 ARG A CA 1
ATOM 715 C C . ARG A 1 90 ? -6.739 0.448 -5.319 1.00 92.81 90 ARG A C 1
ATOM 717 O O . ARG A 1 90 ? -6.275 1.355 -4.644 1.00 92.81 90 ARG A O 1
ATOM 724 N N . SER A 1 91 ? -6.105 -0.064 -6.370 1.00 93.69 91 SER A N 1
ATOM 725 C CA . SER A 1 91 ? -4.838 0.459 -6.891 1.00 93.69 91 SER A CA 1
ATOM 726 C C . SER A 1 91 ? -4.973 0.822 -8.361 1.00 93.69 91 SER A C 1
ATOM 728 O O . SER A 1 91 ? -5.633 0.115 -9.123 1.00 93.69 91 SER A O 1
ATOM 730 N N . THR A 1 92 ? -4.348 1.929 -8.746 1.00 91.06 92 THR A N 1
ATOM 731 C CA . THR A 1 92 ? -4.299 2.440 -10.114 1.00 91.06 92 THR A CA 1
ATOM 732 C C . THR A 1 92 ? -2.861 2.818 -10.475 1.00 91.06 92 THR A C 1
ATOM 734 O O . THR A 1 92 ? -2.159 3.363 -9.619 1.00 91.06 92 THR A O 1
ATOM 737 N N . PRO A 1 93 ? -2.398 2.542 -11.705 1.00 90.62 93 PRO A N 1
ATOM 738 C CA . PRO A 1 93 ? -1.115 3.050 -12.181 1.00 90.62 93 PRO A CA 1
ATOM 739 C C . PRO A 1 93 ? -1.174 4.576 -12.356 1.00 90.62 93 PRO A C 1
ATOM 741 O O . PRO A 1 93 ? -2.161 5.101 -12.879 1.00 90.62 93 PRO A O 1
ATOM 744 N N . ASP A 1 94 ? -0.117 5.275 -11.944 1.00 82.12 94 ASP A N 1
ATOM 745 C CA . ASP A 1 94 ? 0.062 6.714 -12.174 1.00 82.12 94 ASP A CA 1
ATOM 746 C C . ASP A 1 94 ? 0.548 6.913 -13.624 1.00 82.12 94 ASP A C 1
ATOM 748 O O . ASP A 1 94 ? 1.722 7.152 -13.857 1.00 82.12 94 ASP A O 1
ATOM 752 N N . SER A 1 95 ? -0.360 6.761 -14.596 1.00 64.75 95 SER A N 1
ATOM 753 C CA . SER A 1 95 ? -0.133 6.869 -16.050 1.00 64.75 95 SER A CA 1
ATOM 754 C C . SER A 1 95 ? 0.926 5.926 -16.655 1.00 64.75 95 SER A C 1
ATOM 756 O O . SER A 1 95 ? 2.049 5.767 -16.194 1.00 64.75 95 SER A O 1
ATOM 758 N N . LEU A 1 96 ? 0.556 5.296 -17.770 1.00 51.81 96 LEU A N 1
ATOM 759 C CA . LEU A 1 96 ? 1.464 4.521 -18.610 1.00 51.81 96 LEU A CA 1
ATOM 760 C C . LEU A 1 96 ? 2.360 5.509 -19.374 1.00 51.81 96 LEU A C 1
ATOM 762 O O . LEU A 1 96 ? 1.981 5.947 -20.460 1.00 51.81 96 LEU A O 1
ATOM 766 N N . GLU A 1 97 ? 3.530 5.881 -18.851 1.00 44.00 97 GLU A N 1
ATOM 767 C CA . GLU A 1 97 ? 4.612 6.311 -19.746 1.00 44.00 97 GLU A CA 1
ATOM 768 C C . GLU A 1 97 ? 4.973 5.087 -20.581 1.00 44.00 97 GLU A C 1
ATOM 770 O O . GLU A 1 97 ? 5.637 4.148 -20.142 1.00 44.00 97 GLU A O 1
ATOM 775 N N . ALA A 1 98 ? 4.340 5.038 -21.751 1.00 37.59 98 ALA A N 1
ATOM 776 C CA . ALA A 1 98 ? 4.430 3.951 -22.688 1.00 37.59 98 ALA A CA 1
ATOM 777 C C . ALA A 1 98 ? 5.904 3.689 -22.980 1.00 37.59 98 ALA A C 1
ATOM 779 O O . ALA A 1 98 ? 6.637 4.587 -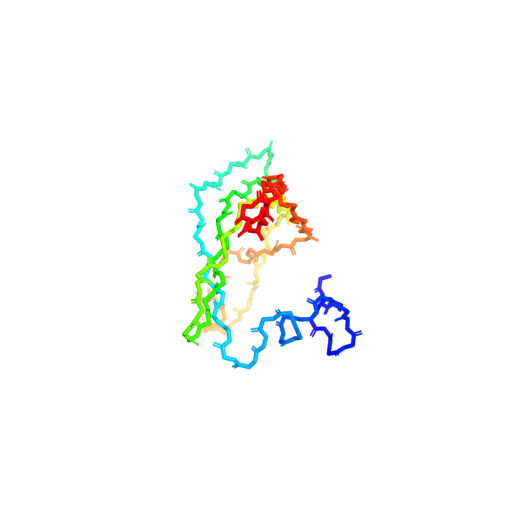23.388 1.00 37.59 98 ALA A O 1
ATOM 780 N N . GLN A 1 99 ? 6.308 2.435 -22.804 1.00 38.84 99 GLN A N 1
ATOM 781 C CA . GLN A 1 99 ? 7.503 1.871 -23.408 1.00 38.84 99 GLN A CA 1
ATOM 782 C C . GLN A 1 99 ? 7.343 1.968 -24.939 1.00 38.84 99 GLN A C 1
ATOM 784 O O . GLN A 1 99 ? 6.947 1.017 -25.605 1.00 38.84 99 GLN A O 1
ATOM 789 N N . GLN A 1 100 ? 7.556 3.163 -25.487 1.00 37.31 100 GLN A N 1
ATOM 790 C CA . GLN A 1 100 ? 7.696 3.460 -26.907 1.00 37.31 100 GLN A CA 1
ATOM 791 C C . GLN A 1 100 ? 9.087 4.040 -27.153 1.00 37.31 100 GLN A C 1
ATOM 793 O O . GLN A 1 100 ? 9.216 5.109 -27.726 1.00 37.31 100 GLN A O 1
ATOM 798 N N . GLU A 1 101 ? 10.138 3.335 -26.746 1.00 36.66 101 GLU A N 1
ATOM 799 C CA . GLU A 1 101 ? 11.480 3.562 -27.288 1.00 36.66 101 GLU A CA 1
ATOM 800 C C . GLU A 1 101 ? 12.096 2.203 -27.615 1.00 36.66 101 GLU A C 1
ATOM 802 O O . GLU A 1 101 ? 12.800 1.588 -26.824 1.00 36.66 101 GLU A O 1
ATOM 807 N N . GLY A 1 102 ? 11.728 1.686 -28.786 1.00 36.25 102 GLY A N 1
ATOM 808 C CA . GLY A 1 102 ? 12.206 0.399 -29.280 1.00 36.25 102 GLY A CA 1
ATOM 809 C C . GLY A 1 102 ? 11.737 0.081 -30.695 1.00 36.25 102 GLY A C 1
ATOM 810 O O . GLY A 1 102 ? 11.465 -1.073 -31.002 1.00 36.25 102 GLY A O 1
ATOM 811 N N . LEU A 1 103 ? 11.594 1.095 -31.554 1.00 37.62 103 LEU A N 1
ATOM 812 C CA . LEU A 1 103 ? 11.499 0.879 -32.995 1.00 37.62 103 LEU A CA 1
ATOM 813 C C . LEU A 1 103 ? 12.444 1.841 -33.715 1.00 37.62 103 LEU A C 1
ATOM 815 O O . LEU A 1 103 ? 12.037 2.926 -34.129 1.00 37.62 103 LEU A O 1
ATOM 819 N N . LYS A 1 104 ? 13.704 1.426 -33.846 1.00 33.94 104 LYS A N 1
ATOM 820 C CA . LYS A 1 104 ? 14.579 1.751 -34.976 1.00 33.94 104 LYS A CA 1
ATOM 821 C C . LYS A 1 104 ? 15.514 0.586 -35.244 1.00 33.94 104 LYS A C 1
ATOM 823 O O . LYS A 1 104 ? 16.042 0.038 -34.255 1.00 33.94 104 LYS A O 1
#

Radius of gyration: 17.72 Å; chains: 1; bounding box: 31×31×59 Å

Sequence (104 aa):
MREQWTEGHESYPLTVYGQSGKVSVEVLSINQINPNTATVRFVKTLTHPGEDDRIGNFTATVTYQFVPSQQSALELVWQNPFGFTVTDYRSTPDSLEAQQEGLK

Organism: Paracoccus pantotrophus (NCBI:txid82367)

InterPro domains:
  IPR007430 Bacterial virulence protein VirB8-like [PF04335] (4-93)
  IPR032710 NTF2-like domain superfamily [SSF54427] (2-95)

Secondary structure (DSSP, 8-state):
-GGGGSTTSTT-HHHHHTTT-EEEEEEEEEEEEETTEEEEEEEEEEE-TTS--EEEEEEEEEEEEE-------HHHHHH-TT-EEEEEEEEEES----------

Foldseek 3Di:
DVVLCDPPDPNNPCNVQPPAKDKDKAWPDWAAPDPFKIKTKIKIWIDHVPDDIDIFIKIKIWGWDFDQDPDPPPVVCVVPVRRIDTPDMDMDTPDPPDPPPPDD

pLDDT: mean 76.51, std 21.04, range [33.94, 98.12]